Protein AF-A0A956R986-F1 (afdb_monomer)

Secondary structure (DSSP, 8-state):
-HHHHHH-HHHHHHHHHHHHHHHHHHHHHS---SS-S-SPP-------

Sequence (48 aa):
MFSKFIHRPVLAIVISIVVVFLGLLAIRERPVSQFPEIAPPRVIVTIA

pLDDT: mean 84.6, std 9.55, range [62.88, 96.38]

Solvent-accessible surface area (backbone atoms only — not comparable to full-atom values): 3280 Å² total; per-residue (Å²): 115,69,66,64,40,68,78,36,56,68,62,47,52,52,51,52,52,51,52,54,52,53,51,58,52,52,64,72,74,52,84,87,64,98,62,76,95,78,72,78,91,77,87,83,88,82,83,132

Foldseek 3Di:
DVVVCVVVVVVVVVVVVVVVVVVVVCVVPDDDDPDDPPDDDDDDDDDD

Radius of gyration: 22.75 Å; Cα contacts (8 Å, |Δi|>4): 3; chains: 1; bounding box: 38×28×60 Å

Structure (mmCIF, N/CA/C/O backbone):
data_AF-A0A956R986-F1
#
_entry.id   AF-A0A956R986-F1
#
loop_
_atom_site.group_PDB
_atom_site.id
_atom_site.type_symbol
_atom_site.label_atom_id
_atom_site.label_alt_id
_atom_site.label_comp_id
_atom_site.label_asym_id
_atom_site.label_entity_id
_atom_site.label_seq_id
_atom_site.pdbx_PDB_ins_code
_atom_site.Cartn_x
_atom_site.Cartn_y
_atom_site.Cartn_z
_atom_site.occupancy
_atom_site.B_iso_or_equiv
_atom_site.auth_seq_id
_atom_site.auth_comp_id
_atom_site.auth_asym_id
_atom_site.auth_atom_id
_atom_site.pdbx_PDB_model_num
ATOM 1 N N . MET A 1 1 ? -19.524 15.141 6.735 1.00 62.88 1 MET A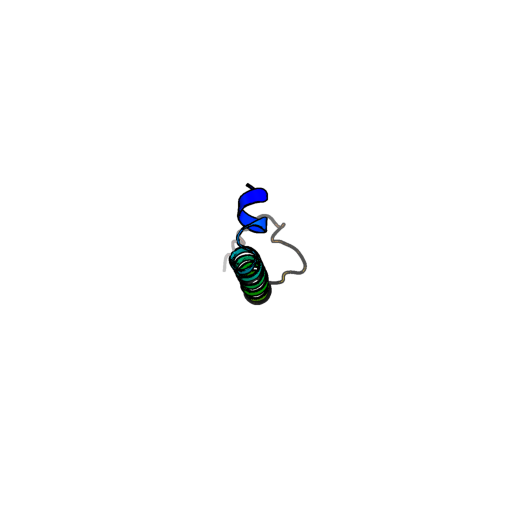 N 1
ATOM 2 C CA . MET A 1 1 ? -18.967 13.803 6.420 1.00 62.88 1 MET A CA 1
ATOM 3 C C . MET A 1 1 ? -18.260 13.192 7.631 1.00 62.88 1 MET A C 1
ATOM 5 O O . MET A 1 1 ? -18.693 12.145 8.086 1.00 62.88 1 MET A O 1
ATOM 9 N N . PHE A 1 2 ? -17.274 13.877 8.225 1.00 66.56 2 PHE A N 1
ATOM 10 C CA . PHE 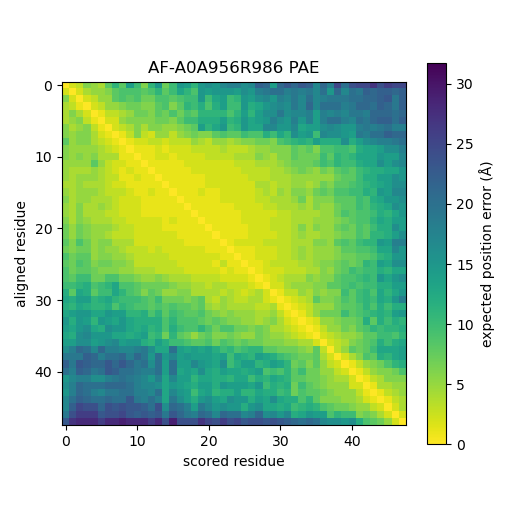A 1 2 ? -16.537 13.413 9.416 1.00 66.56 2 PHE A CA 1
ATOM 11 C C . PHE A 1 2 ? -17.392 13.181 10.673 1.00 66.56 2 PHE A C 1
ATOM 13 O O . PHE A 1 2 ? -17.144 12.231 11.406 1.00 66.56 2 PHE A O 1
ATOM 20 N N . SER A 1 3 ? -18.461 13.959 10.884 1.00 67.62 3 SER A N 1
ATOM 21 C CA . SER A 1 3 ? -19.377 13.737 12.013 1.00 67.62 3 SER A CA 1
ATOM 22 C C . SER A 1 3 ? -20.024 12.348 11.990 1.00 67.62 3 SER A C 1
ATOM 24 O O . SER A 1 3 ? -20.159 11.731 13.040 1.00 67.62 3 SER A O 1
ATOM 26 N N . LYS A 1 4 ? -20.357 11.798 10.812 1.00 67.00 4 LYS A N 1
ATOM 27 C CA . LYS A 1 4 ? -20.962 10.458 10.711 1.00 67.00 4 LYS A CA 1
ATOM 28 C C . LYS A 1 4 ? -19.993 9.338 11.104 1.00 67.00 4 LYS A C 1
ATOM 30 O O . LYS A 1 4 ? -20.437 8.350 11.679 1.00 67.00 4 LYS A O 1
ATOM 35 N N . PHE A 1 5 ? -18.695 9.506 10.841 1.00 64.50 5 PHE A N 1
ATOM 36 C CA . PHE A 1 5 ? -17.662 8.544 11.243 1.00 64.50 5 PHE A CA 1
ATOM 37 C C . PHE A 1 5 ? -17.406 8.572 12.754 1.00 64.50 5 PHE A C 1
ATOM 39 O O . PHE A 1 5 ? -17.234 7.520 13.358 1.00 64.50 5 PHE A O 1
ATOM 46 N N . ILE A 1 6 ? -17.473 9.754 13.376 1.00 68.75 6 ILE A N 1
ATOM 47 C CA . ILE A 1 6 ? -17.311 9.917 14.830 1.00 68.75 6 ILE A CA 1
ATOM 48 C C . ILE A 1 6 ? -18.471 9.264 15.601 1.00 68.75 6 ILE A C 1
ATOM 50 O O . ILE A 1 6 ? -18.250 8.626 16.624 1.00 68.75 6 ILE A O 1
ATOM 54 N N . HIS A 1 7 ? -19.705 9.360 15.094 1.00 79.44 7 HIS A N 1
ATOM 55 C CA . HIS A 1 7 ? -20.883 8.768 15.748 1.00 79.44 7 HIS A CA 1
ATOM 56 C C . HIS A 1 7 ? -20.992 7.242 15.563 1.00 79.44 7 HIS A C 1
ATOM 58 O O . HIS A 1 7 ? -21.765 6.588 16.261 1.00 79.44 7 HIS A O 1
ATOM 64 N N . ARG A 1 8 ? -20.254 6.656 14.611 1.00 83.88 8 ARG A N 1
ATOM 65 C CA . ARG A 1 8 ? -20.250 5.212 14.310 1.00 83.88 8 ARG A CA 1
ATOM 66 C C . ARG A 1 8 ? -18.797 4.704 14.286 1.00 83.88 8 ARG A C 1
ATOM 68 O O . ARG A 1 8 ? -18.302 4.345 13.216 1.00 83.88 8 ARG A O 1
ATOM 75 N N . PRO A 1 9 ? -18.116 4.642 15.447 1.00 81.44 9 PRO A N 1
ATOM 76 C CA . PRO A 1 9 ? -16.678 4.356 15.531 1.00 81.44 9 PRO A CA 1
ATOM 77 C C . PRO A 1 9 ? -16.293 2.995 14.932 1.00 81.44 9 PRO A C 1
ATOM 79 O O . PRO A 1 9 ? -1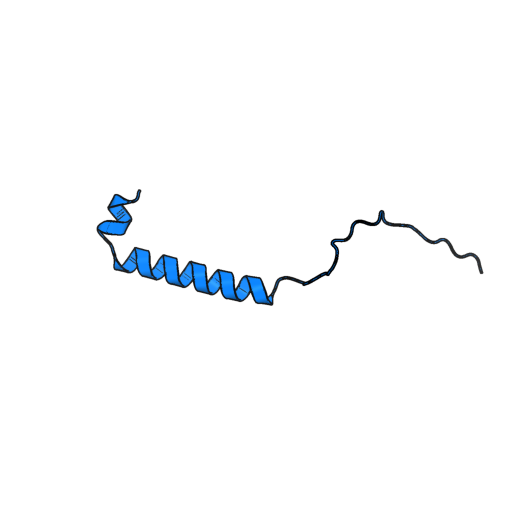5.245 2.863 14.307 1.00 81.44 9 PRO A O 1
ATOM 82 N N . VAL A 1 10 ? -17.178 1.998 15.033 1.00 90.75 10 VAL A N 1
ATOM 83 C CA . VAL A 1 10 ? -16.968 0.662 14.450 1.00 90.75 10 VAL A CA 1
ATOM 84 C C . VAL A 1 10 ? -16.824 0.726 12.924 1.00 90.75 10 VAL A C 1
ATOM 86 O O . VAL A 1 10 ? -15.940 0.087 12.363 1.00 90.75 10 VAL A O 1
ATOM 89 N N . LEU A 1 11 ? -17.638 1.538 12.241 1.00 88.81 11 LEU A N 1
ATOM 90 C CA . LEU A 1 11 ? -17.608 1.648 10.779 1.00 88.81 11 LEU A CA 1
ATOM 91 C C . LEU A 1 11 ? -16.311 2.307 10.284 1.00 88.81 11 LEU A C 1
ATOM 93 O O . LEU A 1 11 ? -15.776 1.909 9.252 1.00 88.81 11 LEU A O 1
ATOM 97 N N . ALA A 1 12 ? -15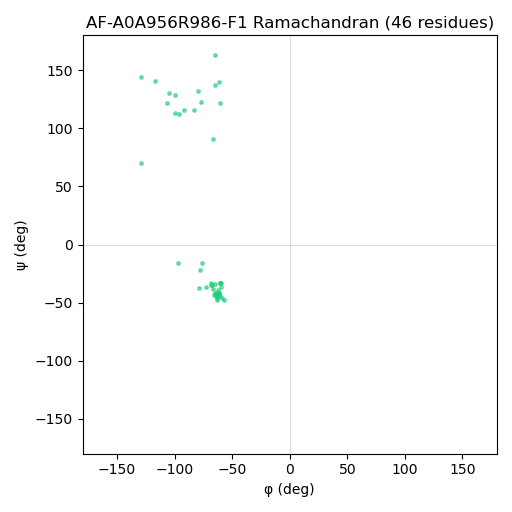.771 3.269 11.037 1.00 88.94 12 ALA A N 1
ATOM 98 C CA . ALA A 1 12 ? -14.490 3.899 10.721 1.00 88.94 12 ALA A CA 1
ATOM 99 C C . ALA A 1 12 ? -13.318 2.904 10.812 1.00 88.94 12 ALA A C 1
ATOM 101 O O . ALA A 1 12 ? -12.459 2.877 9.929 1.00 88.94 12 ALA A O 1
ATOM 102 N N . ILE A 1 13 ? -13.312 2.047 11.839 1.00 92.19 13 ILE A N 1
ATOM 103 C CA . ILE A 1 13 ? -12.285 1.010 12.021 1.00 92.19 13 ILE A CA 1
ATOM 104 C C . ILE A 1 13 ? -12.356 -0.029 10.896 1.00 92.19 13 ILE A C 1
ATOM 106 O O . ILE A 1 13 ? -11.325 -0.380 10.327 1.00 92.19 13 ILE A O 1
ATOM 110 N N . VAL A 1 14 ? -13.560 -0.474 10.522 1.00 93.69 14 VAL A N 1
ATOM 111 C CA . VAL A 1 14 ? -13.747 -1.435 9.421 1.00 93.69 14 VAL A CA 1
ATOM 112 C C . VAL A 1 14 ? -13.179 -0.889 8.112 1.00 93.69 14 VAL A C 1
ATOM 114 O O . VAL A 1 14 ? -12.429 -1.589 7.436 1.00 93.69 14 VAL A O 1
ATOM 117 N N . ILE A 1 15 ? -13.470 0.369 7.771 1.00 92.69 15 ILE A N 1
ATOM 118 C CA . ILE A 1 15 ? -12.941 0.991 6.548 1.00 92.69 15 ILE A CA 1
ATOM 119 C C . ILE A 1 15 ? -11.413 1.081 6.592 1.00 92.69 15 ILE A C 1
ATOM 121 O O . ILE A 1 15 ? -10.767 0.765 5.598 1.00 92.69 15 ILE A O 1
ATOM 125 N N . SER A 1 16 ? -10.831 1.453 7.736 1.00 93.69 16 SER A N 1
ATOM 126 C CA . SER A 1 16 ? -9.372 1.488 7.906 1.00 93.69 16 SER A CA 1
ATOM 127 C C . SER A 1 16 ? -8.735 0.121 7.624 1.00 93.69 16 SER A C 1
ATOM 129 O O . SER A 1 16 ? -7.801 0.021 6.827 1.00 93.69 16 SER A O 1
ATOM 131 N N . ILE A 1 17 ? -9.298 -0.949 8.194 1.00 95.75 17 ILE A N 1
ATOM 132 C CA . ILE A 1 17 ? -8.822 -2.323 7.980 1.00 95.75 17 ILE A CA 1
ATOM 133 C C . ILE A 1 17 ? -8.941 -2.722 6.506 1.00 95.75 17 ILE A C 1
ATOM 135 O O . ILE A 1 17 ? -7.994 -3.273 5.946 1.00 95.75 17 ILE A O 1
ATOM 139 N N . VAL A 1 18 ? -10.068 -2.414 5.858 1.00 96.25 18 VAL A N 1
ATOM 140 C CA . VAL A 1 18 ? -10.282 -2.711 4.432 1.00 96.25 18 VAL A CA 1
ATOM 141 C C . VAL A 1 18 ? -9.247 -2.001 3.557 1.00 96.25 18 VAL A C 1
ATOM 143 O O . VAL A 1 18 ? -8.676 -2.625 2.665 1.00 96.25 18 VAL A O 1
ATOM 146 N N . VAL A 1 19 ? -8.957 -0.725 3.824 1.00 95.75 19 VAL A N 1
ATOM 147 C CA . VAL A 1 19 ? -7.963 0.047 3.059 1.00 95.75 19 VAL A CA 1
ATOM 148 C C . VAL A 1 19 ? -6.558 -0.534 3.226 1.00 95.75 19 VAL A C 1
ATOM 150 O O . VAL A 1 19 ? -5.854 -0.710 2.232 1.00 95.75 19 VAL A O 1
ATOM 153 N N . VAL A 1 20 ? -6.158 -0.884 4.452 1.00 96.25 20 VAL A N 1
ATOM 154 C CA . VAL A 1 20 ? -4.850 -1.511 4.711 1.00 96.25 20 VAL A CA 1
ATOM 155 C C . VAL A 1 20 ? -4.747 -2.871 4.018 1.00 96.25 20 VAL A C 1
ATOM 157 O O . VAL A 1 20 ? -3.732 -3.163 3.386 1.00 96.25 20 VAL A O 1
ATOM 160 N N . PHE A 1 21 ? -5.801 -3.683 4.086 1.00 96.38 21 PHE A N 1
ATOM 161 C CA . PHE A 1 21 ? -5.841 -5.002 3.457 1.00 96.38 21 PHE A CA 1
ATOM 162 C C . PHE A 1 21 ? -5.724 -4.921 1.928 1.00 96.38 21 PHE A C 1
ATOM 164 O O . PHE A 1 21 ? -4.889 -5.602 1.332 1.00 96.38 21 PHE A O 1
ATOM 171 N N . LEU A 1 22 ? -6.502 -4.039 1.295 1.00 96.00 22 LEU A N 1
ATOM 172 C CA . LEU A 1 22 ? -6.427 -3.795 -0.148 1.00 96.00 22 LEU A CA 1
ATOM 173 C C . LEU A 1 22 ? -5.059 -3.241 -0.565 1.00 96.00 22 LEU A C 1
ATOM 175 O O . LEU A 1 22 ? -4.517 -3.651 -1.591 1.00 96.00 22 LEU A O 1
ATOM 179 N N . GLY A 1 23 ? -4.472 -2.354 0.242 1.00 94.12 23 GLY A N 1
ATOM 180 C CA . GLY A 1 23 ? -3.125 -1.839 0.005 1.00 94.12 23 GLY A CA 1
ATOM 181 C C . GLY A 1 23 ? -2.064 -2.940 0.038 1.00 94.12 23 GLY A C 1
ATOM 182 O O . GLY A 1 23 ? -1.184 -2.976 -0.821 1.00 94.12 23 GLY A O 1
ATOM 183 N N . LEU A 1 24 ? -2.173 -3.876 0.984 1.00 95.75 24 LEU A N 1
ATOM 184 C CA . LEU A 1 24 ? -1.243 -4.999 1.102 1.00 95.75 24 LEU A CA 1
ATOM 185 C C . LEU A 1 24 ? -1.302 -5.925 -0.123 1.00 95.75 24 LEU A C 1
ATOM 187 O O . LEU A 1 24 ? -0.261 -6.354 -0.621 1.00 95.75 24 LEU A O 1
ATOM 191 N N . LEU A 1 25 ? -2.510 -6.200 -0.6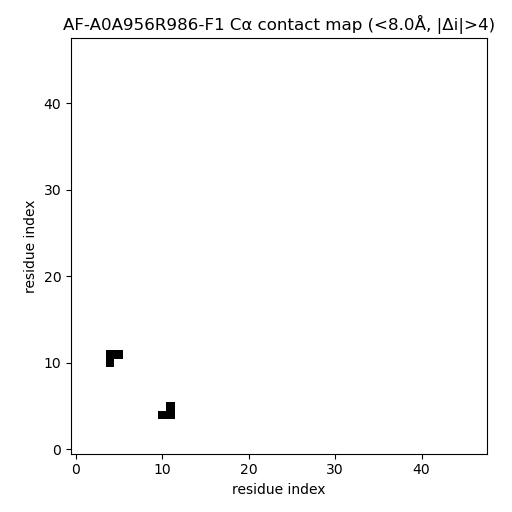22 1.00 94.62 25 LEU A N 1
ATOM 192 C CA . LEU A 1 25 ? -2.729 -6.984 -1.840 1.00 94.62 25 LEU A CA 1
ATOM 193 C C . LEU A 1 25 ? -2.136 -6.286 -3.071 1.00 94.62 25 LEU A C 1
ATOM 195 O O . LEU A 1 25 ? -1.399 -6.905 -3.836 1.00 94.62 25 LEU A O 1
ATOM 199 N N . ALA A 1 26 ? -2.373 -4.980 -3.222 1.00 93.31 26 ALA A N 1
ATOM 200 C CA . ALA A 1 26 ? -1.875 -4.204 -4.357 1.00 93.31 26 ALA A CA 1
ATOM 201 C C . ALA A 1 26 ? -0.340 -4.191 -4.455 1.00 93.31 26 ALA A C 1
ATOM 203 O O . ALA A 1 26 ? 0.206 -4.175 -5.556 1.00 93.31 26 ALA A O 1
ATOM 204 N N . ILE A 1 27 ? 0.369 -4.228 -3.321 1.00 93.62 27 ILE A N 1
ATOM 205 C CA . ILE A 1 27 ? 1.839 -4.302 -3.301 1.00 93.62 27 ILE A CA 1
ATOM 206 C C . ILE A 1 27 ? 2.342 -5.618 -3.909 1.00 93.62 27 ILE A C 1
ATOM 208 O O . ILE A 1 27 ? 3.401 -5.625 -4.530 1.00 93.62 27 ILE A O 1
ATOM 212 N N . ARG A 1 28 ? 1.613 -6.726 -3.732 1.00 89.06 28 ARG A N 1
ATOM 213 C CA . ARG A 1 28 ? 2.026 -8.046 -4.235 1.00 89.06 28 ARG A CA 1
ATOM 214 C C . ARG A 1 28 ? 1.756 -8.219 -5.721 1.00 89.06 28 ARG A C 1
ATOM 216 O O . ARG A 1 28 ? 2.576 -8.816 -6.405 1.00 89.06 28 ARG A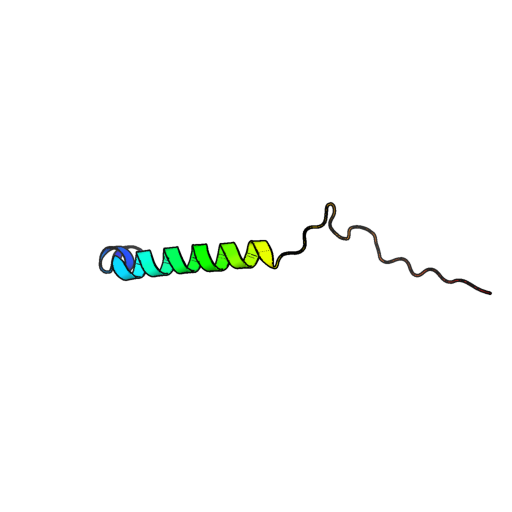 O 1
ATOM 223 N N . GLU A 1 29 ? 0.646 -7.674 -6.201 1.00 88.56 29 GLU A N 1
ATOM 224 C CA . GLU A 1 29 ? 0.240 -7.780 -7.607 1.00 88.56 29 GLU A CA 1
ATOM 225 C C . GLU A 1 29 ? 1.006 -6.821 -8.529 1.00 88.56 29 GLU A C 1
ATOM 227 O O . GLU A 1 29 ? 1.066 -7.025 -9.742 1.00 88.56 29 GLU A O 1
ATOM 232 N N . ARG A 1 30 ? 1.583 -5.739 -7.991 1.00 89.06 30 ARG A N 1
ATOM 233 C CA . ARG A 1 30 ? 2.209 -4.716 -8.830 1.00 89.06 30 ARG A CA 1
ATOM 234 C C . ARG A 1 30 ? 3.582 -5.185 -9.341 1.00 89.06 30 ARG A C 1
ATOM 236 O O . ARG A 1 30 ? 4.471 -5.429 -8.524 1.00 89.06 30 ARG A O 1
ATOM 243 N N . PRO A 1 31 ? 3.807 -5.233 -10.669 1.00 85.31 31 PRO A N 1
ATOM 244 C CA . PRO A 1 31 ? 5.109 -5.583 -11.222 1.00 85.31 31 PRO A CA 1
ATOM 245 C C . PRO A 1 31 ? 6.149 -4.524 -10.850 1.00 85.31 31 PRO A C 1
ATOM 247 O O . PRO A 1 31 ? 5.893 -3.319 -10.920 1.00 85.31 31 PRO A O 1
ATOM 250 N N . VAL A 1 32 ? 7.333 -4.989 -10.459 1.00 87.19 32 VAL A N 1
ATOM 251 C CA . VAL A 1 32 ? 8.473 -4.134 -10.124 1.00 87.19 32 VAL A CA 1
ATOM 252 C C . VAL A 1 32 ? 9.405 -4.099 -11.328 1.00 87.19 32 VAL A C 1
ATOM 254 O O . VAL A 1 32 ? 10.012 -5.109 -11.674 1.00 87.19 32 VAL A O 1
ATOM 257 N N . SER A 1 33 ? 9.530 -2.936 -11.965 1.00 88.06 33 SER A N 1
ATOM 258 C CA . SER A 1 33 ? 10.539 -2.680 -12.993 1.00 88.06 33 SER A CA 1
ATOM 259 C C . SER A 1 33 ? 11.485 -1.572 -12.520 1.00 88.06 33 SER A C 1
ATOM 261 O O . SER A 1 33 ? 11.060 -0.614 -11.876 1.00 88.06 33 SER A O 1
ATOM 263 N N . GLN A 1 34 ? 12.787 -1.710 -12.800 1.00 82.31 34 GLN A N 1
ATOM 264 C CA . GLN A 1 34 ? 13.796 -0.709 -12.412 1.00 82.31 34 GLN A CA 1
ATOM 265 C C . GLN A 1 34 ? 13.613 0.605 -13.182 1.00 82.31 34 GLN A C 1
ATOM 267 O O . GLN A 1 34 ? 13.827 1.688 -12.643 1.00 82.31 34 GLN A O 1
ATOM 272 N N . PHE A 1 35 ? 13.185 0.493 -14.437 1.00 86.75 35 PHE A N 1
ATOM 273 C CA . PHE A 1 35 ? 12.775 1.604 -15.276 1.00 86.75 35 PHE A CA 1
ATOM 274 C C . PHE A 1 35 ? 11.406 1.279 -15.879 1.00 86.75 35 PHE A C 1
ATOM 276 O O . PHE A 1 35 ? 11.131 0.110 -16.176 1.00 86.75 35 PHE A O 1
ATOM 283 N N . PRO A 1 36 ? 10.525 2.273 -16.055 1.00 81.75 36 PRO A N 1
ATOM 284 C CA . PRO A 1 36 ? 9.351 2.088 -16.892 1.00 81.75 36 PRO A CA 1
ATOM 285 C C . PRO A 1 36 ? 9.786 1.867 -18.347 1.00 81.75 36 PRO A C 1
ATOM 287 O O . PRO A 1 36 ? 10.921 2.173 -18.723 1.00 81.75 36 PRO A O 1
ATOM 290 N N . GLU A 1 37 ? 8.888 1.350 -1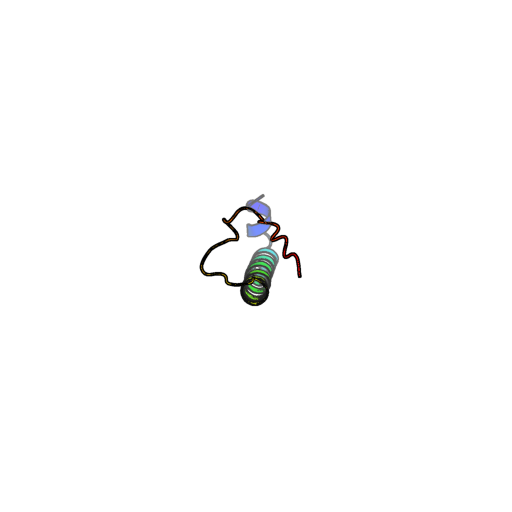9.181 1.00 81.38 37 GLU A N 1
ATOM 291 C CA . GLU A 1 37 ? 9.127 1.273 -20.622 1.00 81.38 37 GLU A CA 1
ATOM 292 C C . GLU A 1 37 ? 9.185 2.693 -21.208 1.00 81.38 37 GLU A C 1
ATOM 294 O O . GLU A 1 37 ? 8.173 3.299 -21.544 1.00 81.38 37 GLU A O 1
ATOM 299 N N . ILE A 1 38 ? 10.394 3.257 -21.249 1.00 80.31 38 ILE A N 1
ATOM 300 C CA . ILE A 1 38 ? 10.683 4.603 -21.771 1.00 80.31 38 ILE A CA 1
ATOM 301 C C . ILE A 1 38 ? 11.167 4.584 -23.222 1.00 80.31 38 ILE A C 1
ATOM 303 O O . ILE A 1 38 ? 11.222 5.626 -23.871 1.00 80.31 38 ILE A O 1
ATOM 307 N N . ALA A 1 39 ? 11.586 3.419 -23.721 1.00 83.44 39 ALA A N 1
ATOM 308 C CA . ALA A 1 39 ? 12.119 3.299 -25.066 1.00 83.44 39 ALA A CA 1
ATOM 309 C C . ALA A 1 39 ? 10.965 3.251 -26.078 1.00 83.44 39 ALA A C 1
ATOM 3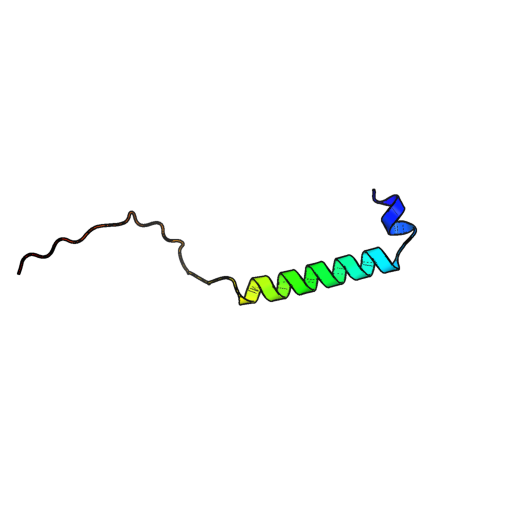11 O O . ALA A 1 39 ? 10.032 2.468 -25.890 1.00 83.44 39 ALA A O 1
ATOM 312 N N . PRO A 1 40 ? 11.018 4.038 -27.168 1.00 80.06 40 PRO A N 1
ATOM 313 C CA . PRO A 1 40 ? 10.034 3.918 -28.231 1.00 80.06 40 PRO A CA 1
ATOM 314 C C . PRO A 1 40 ? 10.099 2.505 -28.837 1.00 80.06 40 PRO A C 1
ATOM 316 O O . PRO A 1 40 ? 11.203 1.970 -29.012 1.00 80.06 40 PRO A O 1
ATOM 319 N N . PRO A 1 41 ? 8.949 1.890 -29.167 1.00 80.00 41 PRO A N 1
ATOM 320 C CA . PRO A 1 41 ? 8.923 0.566 -29.772 1.00 80.00 41 PRO A CA 1
ATOM 321 C C . PRO A 1 41 ? 9.675 0.610 -31.106 1.00 80.00 41 PRO A C 1
ATOM 323 O O . PRO A 1 41 ? 9.344 1.392 -31.996 1.00 80.00 41 PRO A O 1
ATOM 326 N N . ARG A 1 42 ? 10.718 -0.214 -31.244 1.00 82.25 42 ARG A N 1
ATOM 327 C CA . ARG A 1 42 ? 11.492 -0.344 -32.485 1.00 82.25 42 ARG A CA 1
ATOM 328 C C . ARG A 1 42 ? 11.147 -1.666 -33.150 1.00 82.25 42 ARG A C 1
ATOM 330 O O . ARG A 1 42 ? 11.339 -2.722 -32.557 1.00 82.25 42 ARG A O 1
ATOM 337 N N . VAL A 1 43 ? 10.671 -1.599 -34.388 1.00 83.19 43 VAL A N 1
ATOM 338 C CA . VAL A 1 43 ? 10.484 -2.780 -35.235 1.00 83.19 43 VAL A CA 1
ATOM 339 C C . VAL A 1 43 ? 11.829 -3.104 -35.879 1.00 83.19 43 VAL A C 1
ATOM 341 O O . VAL A 1 43 ? 12.366 -2.295 -36.633 1.00 83.19 43 VAL A O 1
ATOM 344 N N . ILE A 1 44 ? 12.394 -4.265 -35.553 1.00 81.75 44 ILE A N 1
ATOM 345 C CA . ILE A 1 44 ? 13.619 -4.766 -36.184 1.00 81.75 44 ILE A CA 1
ATOM 346 C C . ILE A 1 44 ? 13.187 -5.626 -37.370 1.00 81.75 44 ILE A C 1
ATOM 348 O O . ILE A 1 44 ? 12.532 -6.647 -37.183 1.00 81.75 44 ILE A O 1
ATOM 352 N N . VAL A 1 45 ? 13.531 -5.202 -38.585 1.00 81.94 45 VAL A N 1
ATOM 353 C CA . VAL A 1 45 ? 13.310 -5.992 -39.801 1.00 81.94 45 VAL A CA 1
ATOM 354 C C . VAL A 1 45 ? 14.603 -6.736 -40.118 1.00 81.94 45 VAL A C 1
ATOM 356 O O . VAL A 1 45 ? 15.609 -6.113 -40.451 1.00 81.94 45 VAL A O 1
ATOM 359 N N . THR A 1 46 ? 14.583 -8.060 -39.996 1.00 77.88 46 THR A N 1
ATOM 360 C CA . THR A 1 46 ? 15.668 -8.954 -40.421 1.00 77.88 46 THR A CA 1
ATOM 361 C C . THR A 1 46 ? 15.317 -9.558 -41.777 1.00 77.88 46 THR A C 1
ATOM 363 O O . THR A 1 46 ? 14.229 -10.102 -41.950 1.00 77.88 46 THR A O 1
ATOM 366 N N . ILE A 1 47 ? 16.237 -9.469 -42.737 1.00 70.00 47 ILE A N 1
ATOM 367 C CA . ILE A 1 47 ? 16.170 -10.197 -44.011 1.00 70.00 47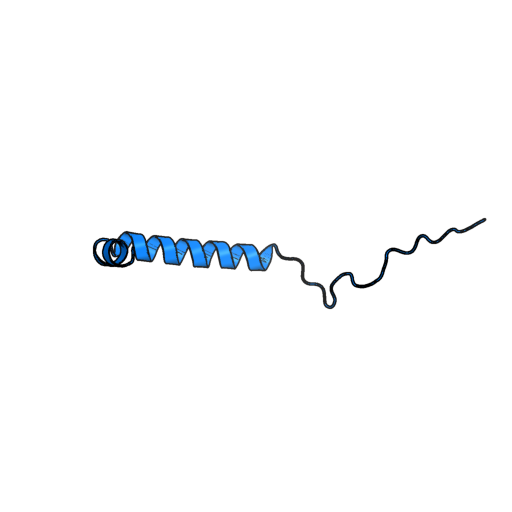 ILE A CA 1
ATOM 368 C C . ILE A 1 47 ? 17.180 -11.341 -43.919 1.00 70.00 47 ILE A C 1
ATOM 370 O O . ILE A 1 47 ? 18.306 -11.119 -43.470 1.00 70.00 47 ILE A O 1
ATOM 374 N N . ALA A 1 48 ? 16.718 -12.548 -44.255 1.00 69.88 48 ALA A N 1
ATOM 375 C CA . ALA A 1 48 ? 17.509 -13.776 -44.293 1.00 69.88 48 ALA A CA 1
ATOM 376 C C . ALA A 1 48 ? 18.478 -13.793 -45.481 1.00 69.88 48 ALA A C 1
ATOM 378 O O . ALA A 1 48 ? 18.108 -13.237 -46.542 1.00 69.88 48 ALA A O 1
#

Mean predicted aligned error: 8.89 Å